Protein AF-A0A7Y0SJW3-F1 (afdb_monomer)

Structure (mmCIF, N/CA/C/O backbone):
data_AF-A0A7Y0SJW3-F1
#
_entry.id   AF-A0A7Y0SJW3-F1
#
loop_
_atom_site.group_PDB
_atom_site.id
_atom_site.type_symbol
_atom_site.label_atom_id
_atom_site.label_alt_id
_atom_site.label_comp_id
_atom_site.label_asym_id
_atom_site.label_entity_id
_atom_site.label_seq_id
_atom_site.pdbx_PDB_ins_code
_atom_site.Cartn_x
_atom_site.Cartn_y
_atom_site.Cartn_z
_atom_site.occupancy
_atom_site.B_iso_or_equiv
_atom_site.auth_seq_id
_atom_site.auth_comp_id
_atom_site.auth_asym_id
_atom_site.auth_atom_id
_atom_site.pdbx_PDB_model_num
ATOM 1 N N . ASN A 1 1 ? 0.807 1.776 -16.017 1.00 81.75 1 ASN A N 1
ATOM 2 C CA . ASN A 1 1 ? 0.862 2.127 -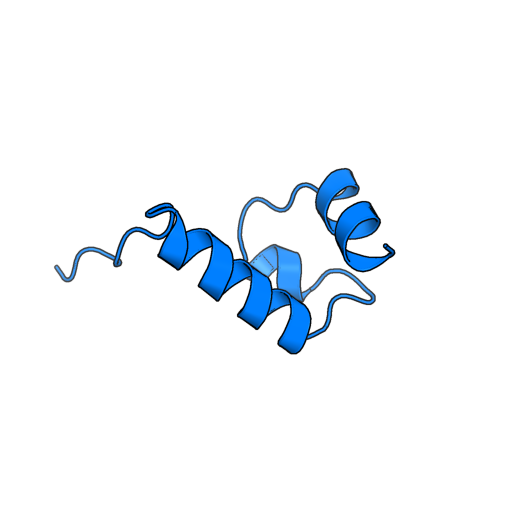14.579 1.00 81.75 1 ASN A CA 1
ATOM 3 C C . ASN A 1 1 ? 1.394 0.960 -13.763 1.00 81.75 1 ASN A C 1
ATOM 5 O O . ASN A 1 1 ? 0.627 0.065 -13.436 1.00 81.75 1 ASN A O 1
ATOM 9 N N . GLU A 1 2 ? 2.688 0.965 -13.441 1.00 94.06 2 GLU A N 1
ATOM 10 C CA . GLU A 1 2 ? 3.369 -0.129 -12.722 1.00 94.06 2 GLU A CA 1
ATOM 11 C C . GLU A 1 2 ? 2.763 -0.412 -11.338 1.00 94.06 2 GLU A C 1
ATOM 13 O O . GLU A 1 2 ? 2.417 -1.549 -11.037 1.00 94.06 2 GLU A O 1
ATOM 18 N N . VAL A 1 3 ? 2.553 0.628 -10.524 1.00 95.88 3 VAL A N 1
ATOM 19 C CA . VAL A 1 3 ? 1.938 0.513 -9.187 1.00 95.88 3 VAL A CA 1
ATOM 20 C C . VAL A 1 3 ? 0.548 -0.123 -9.261 1.00 95.88 3 VAL A C 1
ATOM 22 O O . VAL A 1 3 ? 0.232 -1.014 -8.479 1.00 95.88 3 VAL A O 1
ATOM 25 N N . VAL A 1 4 ? -0.276 0.309 -10.221 1.00 96.12 4 VAL A N 1
ATOM 26 C CA . VAL A 1 4 ? -1.636 -0.222 -10.404 1.00 96.12 4 VAL A CA 1
ATOM 27 C C . VAL A 1 4 ? -1.590 -1.695 -10.793 1.00 96.12 4 VAL A C 1
ATOM 29 O O . VAL A 1 4 ? -2.332 -2.481 -10.214 1.00 96.12 4 VAL A O 1
ATOM 32 N N . ALA A 1 5 ? -0.708 -2.077 -11.722 1.00 97.88 5 ALA A N 1
ATOM 33 C CA . ALA A 1 5 ? -0.537 -3.472 -12.121 1.00 97.88 5 ALA A CA 1
ATOM 34 C C . ALA A 1 5 ? -0.122 -4.342 -10.923 1.00 97.88 5 ALA A C 1
ATOM 36 O O . ALA A 1 5 ? -0.807 -5.312 -10.614 1.00 97.88 5 ALA A O 1
ATOM 37 N N . LYS A 1 6 ? 0.910 -3.926 -10.177 1.00 97.31 6 LYS A N 1
ATOM 38 C CA . LYS A 1 6 ? 1.418 -4.654 -9.005 1.00 97.31 6 LYS A CA 1
ATOM 39 C C . LYS A 1 6 ? 0.373 -4.824 -7.904 1.00 97.31 6 LYS A C 1
ATOM 41 O O . LYS A 1 6 ? 0.223 -5.916 -7.368 1.00 97.31 6 LYS A O 1
ATOM 46 N N . LEU A 1 7 ? -0.372 -3.768 -7.571 1.00 97.00 7 LEU A N 1
ATOM 47 C CA . LEU A 1 7 ? -1.432 -3.850 -6.558 1.00 97.00 7 LEU A CA 1
ATOM 48 C C . LEU A 1 7 ? -2.621 -4.701 -7.030 1.00 97.00 7 LEU A C 1
ATOM 50 O O . LEU A 1 7 ? -3.203 -5.425 -6.226 1.00 97.00 7 LEU A O 1
ATOM 54 N N . SER A 1 8 ? -2.965 -4.635 -8.320 1.00 96.81 8 SER A N 1
ATOM 55 C CA . SER A 1 8 ? -4.076 -5.408 -8.898 1.00 96.81 8 SER A CA 1
ATOM 56 C C . SER A 1 8 ? -3.765 -6.899 -9.007 1.00 96.81 8 SER A C 1
ATOM 58 O O . SER A 1 8 ? -4.669 -7.721 -8.873 1.00 96.81 8 SER A O 1
ATOM 60 N N . GLU A 1 9 ? -2.501 -7.241 -9.253 1.00 97.81 9 GLU A N 1
ATOM 61 C CA . GLU A 1 9 ? -2.009 -8.616 -9.290 1.00 97.81 9 GLU A CA 1
ATOM 62 C C . GLU A 1 9 ? -1.882 -9.196 -7.877 1.00 97.81 9 GLU A C 1
ATOM 64 O O . GLU A 1 9 ? -2.446 -10.250 -7.595 1.00 97.81 9 GLU A O 1
ATOM 69 N N . ALA A 1 10 ? -1.207 -8.482 -6.970 1.00 97.25 10 ALA A N 1
ATOM 70 C CA . ALA A 1 10 ? -0.937 -8.975 -5.622 1.00 97.25 10 ALA A CA 1
ATOM 71 C C . ALA A 1 10 ? -2.174 -9.001 -4.712 1.00 97.25 10 ALA A C 1
ATOM 73 O O . ALA A 1 10 ? -2.204 -9.793 -3.774 1.00 97.25 10 ALA A O 1
ATOM 74 N N . LYS A 1 11 ? -3.160 -8.119 -4.949 1.00 97.12 11 LYS A N 1
ATOM 75 C CA . LYS A 1 11 ? -4.393 -7.966 -4.147 1.00 97.12 11 LYS A CA 1
ATOM 76 C C . LYS A 1 11 ? -4.137 -8.072 -2.632 1.00 97.12 11 LYS A C 1
ATOM 78 O O . LYS A 1 11 ? -4.700 -8.946 -1.973 1.00 97.12 11 LYS A O 1
ATOM 83 N N . PRO A 1 12 ? -3.265 -7.215 -2.072 1.00 97.19 12 PRO A N 1
ATOM 84 C CA . PRO A 1 12 ? -2.863 -7.329 -0.677 1.00 97.19 12 PRO A CA 1
ATOM 85 C C . PRO A 1 12 ? -4.058 -7.136 0.263 1.00 97.19 12 PRO A C 1
ATOM 87 O O . PRO A 1 12 ? -4.865 -6.229 0.072 1.00 97.19 12 PRO A O 1
ATOM 90 N N . GLU A 1 13 ? -4.130 -7.949 1.317 1.00 96.50 13 GLU A N 1
ATOM 91 C CA . GLU A 1 13 ? -5.218 -7.903 2.309 1.00 96.50 13 GLU A CA 1
ATOM 92 C C . GLU A 1 13 ? -5.215 -6.620 3.158 1.00 96.50 13 GLU A C 1
ATOM 94 O O . GLU A 1 13 ? -6.226 -6.247 3.748 1.00 96.50 13 GLU A O 1
ATOM 99 N N . SER A 1 14 ? -4.072 -5.932 3.235 1.00 95.06 14 SER A N 1
ATOM 100 C CA . SER A 1 14 ? -3.923 -4.693 3.991 1.00 95.06 14 SER A CA 1
ATOM 101 C C . SER A 1 14 ? -2.871 -3.769 3.384 1.00 95.06 14 SER A C 1
ATOM 103 O O . SER A 1 14 ? -1.966 -4.190 2.658 1.00 95.06 14 SER A O 1
ATOM 105 N N . ILE A 1 15 ? -2.941 -2.488 3.754 1.00 95.38 15 ILE A N 1
ATOM 106 C CA . ILE A 1 15 ? -1.942 -1.476 3.384 1.00 95.38 15 ILE A CA 1
ATOM 107 C C . ILE A 1 15 ? -0.539 -1.849 3.886 1.00 95.38 15 ILE A C 1
ATOM 109 O O . ILE A 1 15 ? 0.450 -1.584 3.203 1.00 95.38 15 ILE A O 1
ATOM 113 N N . GLY A 1 16 ? -0.448 -2.506 5.048 1.00 95.56 16 GLY A N 1
ATOM 114 C CA . GLY A 1 16 ? 0.821 -2.976 5.604 1.00 95.56 16 GLY A CA 1
ATOM 115 C C . GLY A 1 16 ? 1.469 -4.089 4.778 1.00 95.56 16 GLY A C 1
ATOM 116 O O . GLY A 1 16 ? 2.693 -4.170 4.728 1.00 95.56 16 GLY A O 1
ATOM 117 N N . ILE A 1 17 ? 0.675 -4.928 4.104 1.00 97.56 17 ILE A N 1
ATOM 118 C CA . ILE A 1 17 ? 1.202 -5.888 3.123 1.00 97.56 17 ILE A CA 1
ATOM 119 C C . ILE A 1 17 ? 1.554 -5.173 1.820 1.00 97.56 17 ILE A C 1
ATOM 121 O O . ILE A 1 17 ? 2.635 -5.399 1.278 1.00 97.56 17 ILE A O 1
ATOM 125 N N . ALA A 1 18 ? 0.691 -4.268 1.349 1.00 97.75 18 ALA A N 1
ATOM 126 C CA . ALA A 1 18 ? 0.915 -3.512 0.119 1.00 97.75 18 ALA A CA 1
ATOM 127 C C . ALA A 1 18 ? 2.254 -2.753 0.123 1.00 97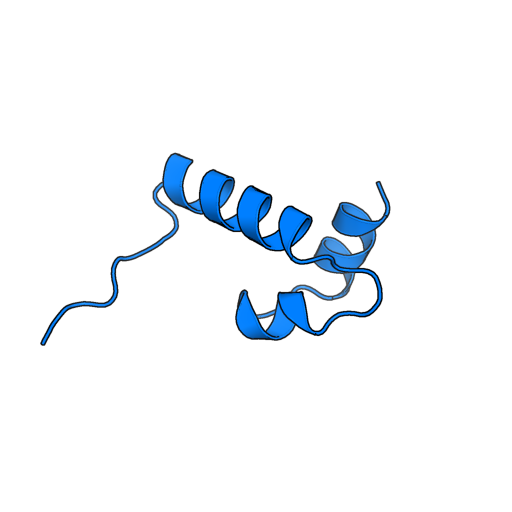.75 18 ALA A C 1
ATOM 129 O O . ALA A 1 18 ? 2.953 -2.733 -0.887 1.00 97.75 18 ALA A O 1
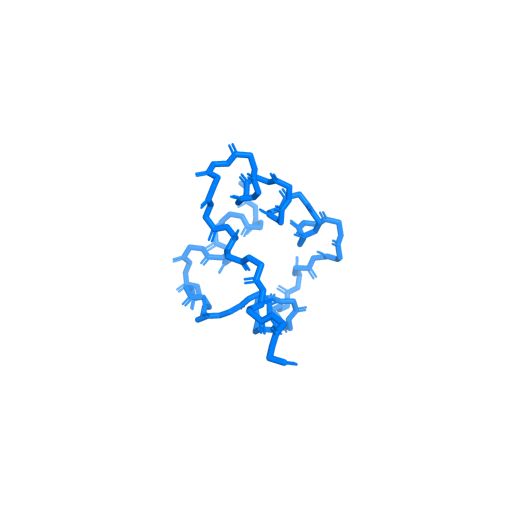ATOM 130 N N . SER A 1 19 ? 2.639 -2.168 1.264 1.00 97.50 19 SER A N 1
ATOM 131 C CA . SER A 1 19 ? 3.888 -1.407 1.408 1.00 97.50 19 SER A CA 1
ATOM 132 C C . SER A 1 19 ? 5.159 -2.252 1.289 1.00 97.50 19 SER A C 1
ATOM 134 O O . SER A 1 19 ? 6.228 -1.697 1.047 1.00 97.50 19 SER A O 1
ATOM 136 N N . ARG A 1 20 ? 5.059 -3.580 1.440 1.00 97.25 20 ARG A N 1
ATOM 137 C CA . ARG A 1 20 ? 6.187 -4.516 1.309 1.00 97.25 20 ARG A CA 1
ATOM 138 C C . ARG A 1 20 ? 6.351 -5.077 -0.105 1.00 97.25 20 ARG A C 1
ATOM 140 O O . ARG A 1 20 ? 7.329 -5.773 -0.365 1.00 97.25 20 ARG A O 1
ATOM 147 N N . ILE A 1 21 ? 5.419 -4.799 -1.019 1.00 97.69 21 ILE A N 1
ATOM 148 C CA . ILE A 1 21 ? 5.511 -5.256 -2.410 1.00 97.69 21 ILE A CA 1
ATOM 149 C C . ILE A 1 21 ? 6.651 -4.509 -3.115 1.00 97.69 21 ILE A C 1
ATOM 151 O O . ILE A 1 21 ? 6.730 -3.281 -3.079 1.00 97.69 21 ILE A O 1
ATOM 155 N N . SER A 1 22 ? 7.524 -5.252 -3.801 1.00 97.00 22 SER A N 1
ATOM 156 C CA . SER A 1 22 ? 8.675 -4.679 -4.508 1.00 97.00 22 SER A CA 1
ATOM 157 C C . SER A 1 22 ? 8.257 -3.635 -5.552 1.00 97.00 22 SER A C 1
ATOM 159 O O . SER A 1 22 ? 7.425 -3.884 -6.429 1.00 97.00 22 SER A O 1
ATOM 161 N N . GLY A 1 23 ? 8.860 -2.447 -5.478 1.00 95.81 23 GLY A N 1
ATOM 162 C CA . GLY A 1 23 ? 8.548 -1.303 -6.338 1.00 95.81 23 GLY A CA 1
ATOM 163 C C . GLY A 1 23 ? 7.265 -0.548 -5.970 1.00 95.81 23 GLY A C 1
ATOM 164 O O . GLY A 1 23 ? 6.861 0.343 -6.714 1.00 95.81 23 GLY A O 1
ATOM 165 N N . ILE A 1 24 ? 6.633 -0.852 -4.831 1.00 98.00 24 ILE A N 1
ATOM 166 C CA . ILE A 1 24 ? 5.682 0.066 -4.198 1.00 98.00 24 ILE A CA 1
ATOM 167 C C . ILE A 1 24 ? 6.460 1.073 -3.350 1.00 98.00 24 ILE A C 1
ATOM 169 O O . ILE A 1 24 ? 7.346 0.714 -2.580 1.00 98.00 24 ILE A O 1
ATOM 173 N N . THR A 1 25 ? 6.134 2.356 -3.505 1.00 97.06 25 THR A N 1
ATOM 174 C CA . THR A 1 25 ? 6.779 3.451 -2.771 1.00 97.06 25 THR A CA 1
ATOM 175 C C . THR A 1 25 ? 5.883 3.966 -1.643 1.00 97.06 25 THR A C 1
ATOM 177 O O . THR A 1 25 ? 4.654 3.880 -1.743 1.00 97.06 25 THR A O 1
ATOM 180 N N . PRO A 1 26 ? 6.452 4.595 -0.596 1.00 97.56 26 PRO A N 1
ATOM 181 C CA . PRO A 1 26 ? 5.654 5.247 0.444 1.00 97.56 26 PRO A CA 1
ATOM 182 C C . PRO A 1 26 ? 4.668 6.288 -0.110 1.00 97.56 26 PRO A C 1
ATOM 184 O O . PRO A 1 26 ? 3.543 6.3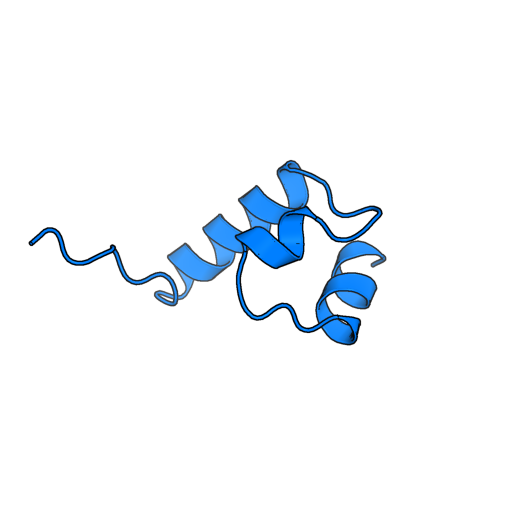89 0.371 1.00 97.56 26 PRO A O 1
ATOM 187 N N . ALA A 1 27 ? 5.040 7.019 -1.167 1.00 97.31 27 ALA A N 1
ATOM 188 C CA . ALA A 1 27 ? 4.157 7.993 -1.811 1.00 97.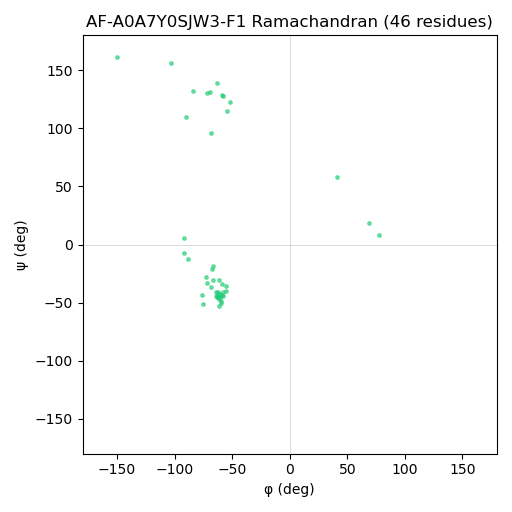31 27 ALA A CA 1
ATOM 189 C C . ALA A 1 27 ? 2.916 7.336 -2.445 1.00 97.31 27 ALA A C 1
ATOM 191 O O . ALA A 1 27 ? 1.810 7.858 -2.307 1.00 97.31 27 ALA A O 1
ATOM 192 N N . ALA A 1 28 ? 3.073 6.174 -3.088 1.00 97.44 28 ALA A N 1
ATOM 193 C CA . ALA A 1 28 ? 1.948 5.416 -3.634 1.00 97.44 28 ALA A CA 1
ATOM 194 C C . ALA A 1 28 ? 0.977 4.965 -2.532 1.00 97.44 28 ALA A C 1
ATOM 196 O O . ALA A 1 28 ? -0.239 5.072 -2.697 1.00 97.44 28 ALA A O 1
ATOM 197 N N . ILE A 1 29 ? 1.511 4.529 -1.386 1.00 97.69 29 ILE A N 1
ATOM 198 C CA . ILE A 1 29 ? 0.709 4.175 -0.210 1.00 97.69 29 ILE A CA 1
ATOM 199 C C . ILE A 1 29 ? -0.053 5.390 0.325 1.00 97.69 29 ILE A C 1
ATOM 201 O O . ILE A 1 29 ? -1.255 5.294 0.563 1.00 97.69 29 ILE A O 1
ATOM 205 N N . SER A 1 30 ? 0.599 6.548 0.451 1.00 97.62 30 SER A N 1
ATOM 206 C CA . SER A 1 30 ? -0.060 7.787 0.885 1.00 97.62 30 SER A CA 1
ATOM 207 C C . SER A 1 30 ? -1.214 8.181 -0.038 1.00 97.62 30 SER A C 1
ATOM 209 O O . SER A 1 30 ? -2.296 8.520 0.439 1.00 97.62 30 SER A O 1
ATOM 211 N N . ILE A 1 31 ? -1.022 8.093 -1.359 1.00 97.12 31 ILE A N 1
ATOM 212 C CA . ILE A 1 31 ? -2.076 8.380 -2.342 1.00 97.12 31 ILE A CA 1
ATOM 213 C C . ILE A 1 31 ? -3.245 7.402 -2.184 1.00 97.12 31 ILE A C 1
ATOM 215 O O . ILE A 1 31 ? -4.400 7.832 -2.165 1.00 97.12 31 ILE A O 1
ATOM 219 N N . LEU A 1 32 ? -2.962 6.106 -2.027 1.00 95.75 32 LEU A N 1
ATOM 220 C CA . LEU A 1 32 ? -3.991 5.090 -1.820 1.00 95.75 32 LEU A CA 1
ATOM 221 C C . LEU A 1 32 ? -4.778 5.343 -0.527 1.00 95.75 32 LEU A C 1
ATOM 223 O O . LEU A 1 32 ? -6.004 5.321 -0.549 1.00 95.75 32 LEU A O 1
ATOM 227 N N . LEU A 1 33 ? -4.105 5.663 0.580 1.00 96.19 33 LEU A N 1
ATOM 228 C CA . LEU A 1 33 ? -4.758 6.01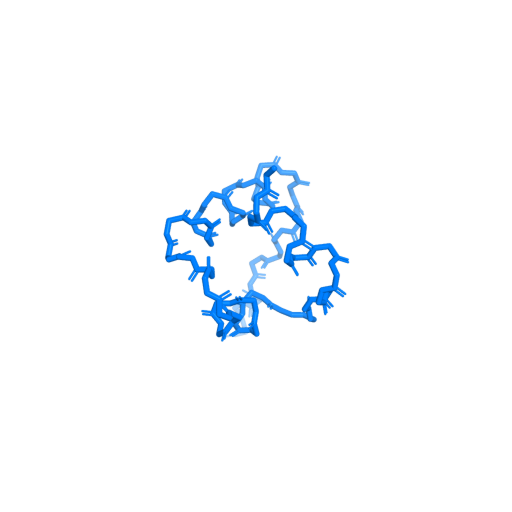4 1.844 1.00 96.19 33 LEU A CA 1
ATOM 229 C C . LEU A 1 33 ? -5.657 7.252 1.707 1.00 96.19 33 LEU A C 1
ATOM 231 O O . LEU A 1 33 ? -6.786 7.250 2.195 1.00 96.19 33 LEU A O 1
ATOM 235 N N . VAL A 1 34 ? -5.202 8.295 1.003 1.00 97.00 34 VAL A N 1
ATOM 236 C CA . VAL A 1 34 ? -6.024 9.483 0.711 1.00 97.00 34 VAL A CA 1
ATOM 237 C C . VAL A 1 34 ? -7.246 9.112 -0.127 1.00 97.00 34 VAL A C 1
ATOM 239 O O . VAL A 1 34 ? -8.344 9.590 0.159 1.00 97.00 34 VAL A O 1
ATOM 242 N N . HIS A 1 35 ? -7.081 8.258 -1.139 1.00 96.00 35 HIS A N 1
ATOM 243 C CA . HIS A 1 35 ? -8.186 7.770 -1.959 1.00 96.00 35 HIS A CA 1
ATOM 244 C C . HIS A 1 35 ? -9.209 6.998 -1.115 1.00 96.00 35 HIS A C 1
ATOM 246 O O . HIS A 1 35 ? -10.379 7.370 -1.085 1.00 96.00 35 HIS A O 1
ATOM 252 N N . LEU A 1 36 ? -8.771 6.001 -0.344 1.00 94.75 36 LEU A N 1
ATOM 253 C CA . LEU A 1 36 ? -9.653 5.220 0.527 1.00 94.75 36 LEU A CA 1
ATOM 254 C C . LEU A 1 36 ? -10.388 6.110 1.540 1.00 94.75 36 LEU A C 1
ATOM 256 O O . LEU A 1 36 ? -11.590 5.946 1.740 1.00 94.75 36 LEU A O 1
ATOM 260 N N . LYS A 1 37 ? -9.706 7.106 2.125 1.00 95.25 37 LYS A N 1
ATOM 261 C CA . LYS A 1 37 ? -10.326 8.085 3.030 1.00 95.25 37 LYS A CA 1
ATOM 262 C C . LYS A 1 37 ? -11.420 8.897 2.337 1.00 95.25 37 LYS A C 1
ATOM 264 O O . LYS A 1 37 ? -12.505 9.045 2.888 1.00 95.25 37 LYS A O 1
ATOM 269 N N . LYS A 1 38 ? -11.147 9.418 1.134 1.00 96.50 38 LYS A N 1
ATOM 270 C CA . LYS A 1 38 ? -12.109 10.216 0.351 1.00 96.50 38 LYS A CA 1
ATOM 271 C C . LYS A 1 38 ? -13.368 9.429 -0.010 1.00 96.50 38 LYS A C 1
ATOM 273 O O . LYS A 1 38 ? -14.434 10.021 -0.110 1.00 96.50 38 LYS A O 1
ATOM 278 N N . HIS A 1 39 ? -13.239 8.117 -0.177 1.00 96.88 39 HIS A N 1
ATOM 279 C CA . HIS A 1 39 ? -14.351 7.219 -0.482 1.00 96.88 39 HIS A CA 1
ATOM 280 C C . HIS A 1 39 ? -15.008 6.603 0.768 1.00 96.88 39 HIS A C 1
ATOM 282 O O . HIS A 1 39 ? -15.877 5.750 0.630 1.00 96.88 39 HIS A O 1
ATOM 288 N N . GLY A 1 40 ? -14.612 7.009 1.982 1.00 94.69 40 GLY A N 1
ATOM 289 C CA . GLY A 1 40 ? -15.183 6.481 3.227 1.00 94.69 40 GLY A CA 1
ATOM 290 C C . GLY A 1 40 ? -14.837 5.014 3.513 1.00 94.69 40 GLY A C 1
ATOM 291 O O . GLY A 1 40 ? -15.511 4.371 4.309 1.00 94.69 40 GLY A O 1
ATOM 292 N N . LEU A 1 41 ? -13.794 4.474 2.873 1.00 93.19 41 LEU A N 1
ATOM 293 C CA . LEU A 1 41 ? -13.384 3.068 2.983 1.00 93.19 41 LEU A CA 1
ATOM 294 C C . LEU A 1 41 ? -12.414 2.807 4.144 1.00 93.19 41 LEU A C 1
ATOM 296 O O . LEU A 1 41 ? -12.158 1.656 4.489 1.00 93.19 41 LEU A O 1
ATOM 300 N N . LEU A 1 42 ? -11.861 3.858 4.752 1.00 89.56 42 LEU A N 1
ATOM 301 C CA . LEU A 1 42 ? -11.082 3.733 5.981 1.00 89.56 42 LEU A CA 1
ATOM 302 C C . LEU A 1 42 ? -12.018 3.872 7.181 1.00 89.56 42 LEU A C 1
ATOM 304 O O . LEU A 1 42 ? -12.491 4.971 7.471 1.00 89.56 42 LEU A O 1
ATOM 308 N N . LYS A 1 43 ? -12.243 2.774 7.908 1.00 82.94 43 LYS A N 1
ATOM 309 C CA . LYS A 1 43 ? -12.775 2.864 9.269 1.00 82.94 43 LYS A CA 1
ATOM 310 C C . LYS A 1 43 ? -11.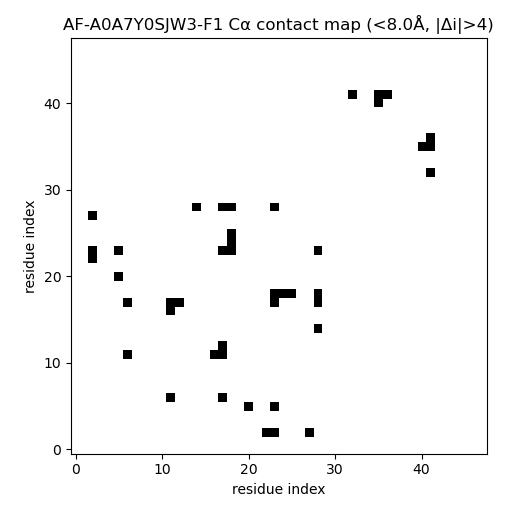680 3.414 10.179 1.00 82.94 43 LYS A C 1
ATOM 312 O O . LYS A 1 43 ? -10.551 2.922 10.159 1.00 82.94 43 LYS A O 1
ATOM 317 N N . LYS A 1 44 ? -12.006 4.440 10.970 1.00 74.88 44 LYS A N 1
ATOM 318 C CA . LYS A 1 44 ? -11.197 4.791 12.141 1.00 74.88 44 LYS A CA 1
ATOM 319 C C . LYS A 1 44 ? -11.202 3.542 13.027 1.00 74.88 44 LYS A C 1
ATOM 321 O O . LYS A 1 44 ? -12.278 2.982 13.229 1.00 74.88 44 LYS A O 1
ATOM 326 N N . GLY A 1 45 ? -10.032 3.070 13.463 1.00 70.00 45 GLY A N 1
ATOM 327 C CA . GLY A 1 45 ? -9.986 2.044 14.504 1.00 70.00 45 GLY A CA 1
ATOM 328 C C . GLY A 1 45 ? -10.842 2.550 15.655 1.00 7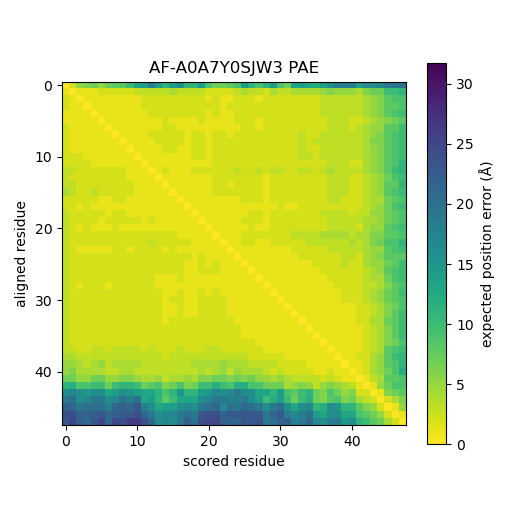0.00 45 GLY A C 1
ATOM 329 O O . GLY A 1 45 ? -10.658 3.694 16.073 1.00 70.00 45 GLY A O 1
ATOM 330 N N . GLU A 1 46 ? -11.854 1.775 16.029 1.00 61.50 46 GLU A N 1
ATOM 331 C CA . GLU A 1 46 ? -12.688 2.078 17.183 1.00 61.50 46 GLU A CA 1
ATOM 332 C C . GLU A 1 46 ? -11.722 2.236 18.365 1.00 61.50 46 GLU A C 1
ATOM 334 O O . GLU A 1 46 ? -10.942 1.335 18.669 1.00 61.50 46 GLU A O 1
ATOM 339 N N . GLU A 1 47 ? -11.654 3.456 18.897 1.00 56.97 47 GLU A N 1
ATOM 340 C CA . GLU A 1 47 ? -10.985 3.739 20.161 1.00 56.97 47 GLU A CA 1
ATOM 341 C C . GLU A 1 47 ? -11.865 3.064 21.221 1.00 56.97 47 GLU A C 1
ATOM 343 O O . GLU A 1 47 ? -12.910 3.611 21.573 1.00 56.97 47 GLU A O 1
ATOM 348 N N . GLU A 1 48 ? -11.514 1.837 21.617 1.00 49.97 48 GLU A N 1
ATOM 349 C CA . GLU A 1 48 ? -11.950 1.270 22.902 1.00 49.97 48 GLU A CA 1
ATOM 350 C C . GLU A 1 48 ? -11.288 2.023 24.063 1.00 49.97 48 GLU A C 1
ATOM 352 O O . GLU A 1 48 ? -10.074 2.333 23.963 1.00 49.97 48 GLU A O 1
#

Radius of gyration: 11.64 Å; Cα contacts (8 Å, |Δi|>4): 22; chains: 1; bounding box: 24×19×38 Å

Organism: Vibrio parahaemolyticus (NCBI:txid670)

InterPro domains:
  IPR026904 tRNA uridine 5-carboxymethylaminomethyl modification enzyme MnmG, C-terminal [PF13932] (1-41)
  IPR044920 tRNA uridine 5-carboxymethylaminomethyl modification enzyme, C-terminal subdomain superfamily [G3DSA:1.10.150.570] (1-39)
  IPR047001 tRNA uridine 5-carboxymethylaminomethyl modification enzyme, C-terminal subdomain [SM01228] (1-34)

Foldseek 3Di:
DVLCVQCVVVVDPDLVVSCPGPPDDPVNSVVVVVVCVVVVNDDDPPPD

Nearest PDB structures (foldseek):
  2cg4-assembly1_A  TM=5.207E-01  e=6.397E-01  Escherichia coli
  5nwl-assembly2_I  TM=6.693E-01  e=2.654E+00  Homo sapiens
  5duk-assembly1_B  TM=4.901E-01  e=1.891E+00  Thermoplasmatales archaeon SCGC AB-539-N05
  2w25-assembly1_B  TM=5.121E-01  e=2.480E+00  Mycobacterium tuberculosis H37Rv

pLDDT: mean 92.31, std 10.98, range [49.97, 98.0]

Secondary structure (DSSP, 8-state):
-HHHHHHHHH--SSHHHHTTSTT--HHHHHHHHHHHHHTT--PPP---

Mean predicted aligned error: 4.07 Å

Solvent-accessible surface area (backb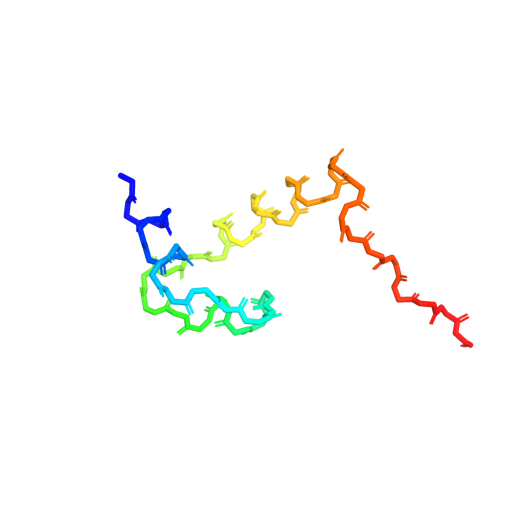one atoms only — not comparable to full-atom values): 3096 Å² total; per-residue (Å²): 110,70,61,59,50,54,50,68,71,66,59,55,95,40,71,79,54,44,63,68,40,89,86,48,49,74,67,59,51,51,51,50,53,52,49,35,50,77,70,67,68,58,77,74,78,78,84,125

Sequence (48 aa):
NEVVAKLSEAKPESIGIASRISGITPAAISILLVHLKKHGLLKKGEEE